Protein AF-A0A2X1KXI8-F1 (afdb_monomer_lite)

Radius of gyration: 14.68 Å; chains: 1; bounding box: 26×32×46 Å

Sequence (85 aa):
MRILNCYMANDSKGHFVTAKEAAKHNRQDVLCCVSCGCPLTLQRGNDGQPPWFEHDQMTVAEKILLRCTWLDPQRKRPVVCICRV

pLDDT: mean 77.08, std 15.26, range [33.44, 90.75]

Structure (mmCIF, N/CA/C/O backbone):
data_AF-A0A2X1KXI8-F1
#
_entry.id   AF-A0A2X1KXI8-F1
#
loop_
_atom_site.group_PDB
_atom_site.id
_atom_site.type_symbol
_atom_site.label_atom_id
_atom_site.label_alt_id
_atom_site.label_comp_id
_atom_site.label_asym_id
_atom_site.label_entity_id
_atom_site.label_seq_id
_atom_site.pdbx_PDB_ins_code
_atom_site.Cartn_x
_atom_site.Cartn_y
_atom_site.Cartn_z
_atom_site.occupancy
_atom_site.B_iso_or_equiv
_atom_site.auth_seq_id
_atom_site.auth_comp_id
_atom_site.auth_asym_id
_atom_site.auth_atom_id
_atom_site.pdbx_PDB_model_num
ATOM 1 N N . MET A 1 1 ? -15.162 8.499 2.716 1.00 68.12 1 MET A N 1
ATOM 2 C CA . MET A 1 1 ? -13.929 8.253 3.497 1.00 68.12 1 MET A CA 1
ATOM 3 C C . MET A 1 1 ? -12.750 8.376 2.541 1.00 68.12 1 MET 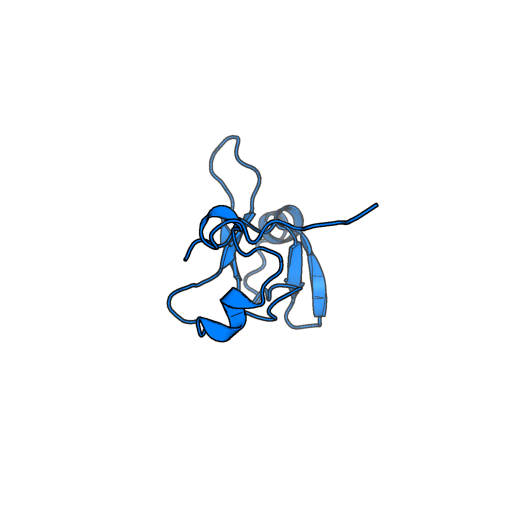A C 1
ATOM 5 O O . MET A 1 1 ? -12.962 8.124 1.367 1.00 68.12 1 MET A O 1
ATOM 9 N N . ARG A 1 2 ? -11.562 8.810 2.974 1.00 71.88 2 ARG A N 1
ATOM 10 C CA . ARG A 1 2 ? -10.359 8.768 2.127 1.00 71.88 2 ARG A CA 1
ATOM 11 C C . ARG A 1 2 ? -9.321 7.911 2.840 1.00 71.88 2 ARG A C 1
ATOM 13 O O . ARG A 1 2 ? -9.120 8.076 4.038 1.00 71.88 2 ARG A O 1
ATOM 20 N N . ILE A 1 3 ? -8.726 6.970 2.126 1.00 79.56 3 ILE A N 1
ATOM 21 C CA . ILE A 1 3 ? -7.553 6.230 2.583 1.00 79.56 3 ILE A CA 1
ATOM 22 C C . ILE A 1 3 ? -6.347 6.791 1.844 1.00 79.56 3 ILE A C 1
ATOM 24 O O . ILE A 1 3 ? -6.440 7.125 0.662 1.00 79.56 3 ILE A O 1
ATOM 28 N N . LEU A 1 4 ? -5.245 6.937 2.568 1.00 82.50 4 LEU A N 1
ATOM 29 C CA . LEU A 1 4 ? -3.975 7.380 2.025 1.00 82.50 4 LEU A CA 1
ATOM 30 C C . LEU A 1 4 ? -3.335 6.273 1.182 1.00 82.50 4 LEU A C 1
ATOM 32 O O . LEU A 1 4 ? -3.531 5.077 1.415 1.00 82.50 4 LEU A O 1
ATOM 36 N N . ASN A 1 5 ? -2.527 6.696 0.215 1.00 84.00 5 ASN A N 1
ATOM 37 C CA . ASN A 1 5 ? -1.745 5.790 -0.614 1.00 84.00 5 ASN A CA 1
ATOM 38 C C . ASN A 1 5 ? -0.772 4.991 0.254 1.00 84.00 5 ASN A C 1
ATOM 40 O O . ASN A 1 5 ? -0.104 5.539 1.134 1.00 84.00 5 ASN A O 1
ATOM 44 N N . CYS A 1 6 ? -0.684 3.695 -0.019 1.00 83.94 6 CYS A N 1
ATOM 45 C CA . CYS A 1 6 ? 0.209 2.787 0.687 1.00 83.94 6 CYS A CA 1
ATOM 46 C C . CYS A 1 6 ? 1.422 2.469 -0.170 1.00 83.94 6 CYS A C 1
ATOM 48 O O . CYS A 1 6 ? 1.334 2.415 -1.388 1.00 83.94 6 CYS A O 1
ATOM 50 N N . TYR A 1 7 ? 2.558 2.201 0.459 1.00 87.31 7 TYR A N 1
ATOM 51 C CA . TYR A 1 7 ? 3.788 1.839 -0.259 1.00 87.31 7 TYR A CA 1
ATOM 52 C C . TYR A 1 7 ? 4.266 0.424 0.072 1.00 87.31 7 TYR A C 1
ATOM 54 O O . TYR A 1 7 ? 5.284 -0.029 -0.452 1.00 87.31 7 TYR A O 1
ATOM 62 N N . MET A 1 8 ? 3.519 -0.267 0.934 1.00 89.12 8 MET A N 1
ATOM 63 C CA . MET A 1 8 ? 3.835 -1.574 1.495 1.00 89.12 8 MET A CA 1
ATOM 64 C C . MET A 1 8 ? 2.590 -2.458 1.447 1.00 89.12 8 MET A C 1
ATOM 66 O O . MET A 1 8 ? 1.492 -2.006 1.786 1.00 89.12 8 MET A O 1
ATOM 70 N N . ALA A 1 9 ? 2.774 -3.707 1.049 1.00 90.62 9 ALA A N 1
ATOM 71 C CA . ALA A 1 9 ? 1.743 -4.728 0.972 1.00 90.62 9 ALA A CA 1
ATOM 72 C C . ALA A 1 9 ? 2.352 -6.098 1.292 1.00 90.62 9 ALA A C 1
A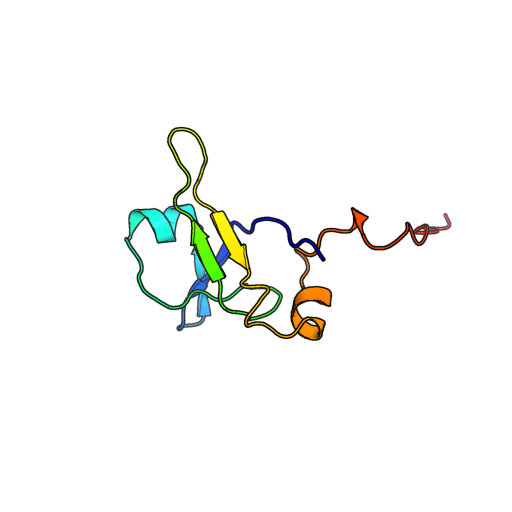TOM 74 O O . ALA A 1 9 ? 3.569 -6.258 1.279 1.00 90.62 9 ALA A O 1
ATOM 75 N N . ASN A 1 10 ? 1.505 -7.083 1.554 1.00 90.75 10 ASN A N 1
ATOM 76 C CA . ASN A 1 10 ? 1.878 -8.485 1.604 1.00 90.75 10 ASN A CA 1
ATOM 77 C C . ASN A 1 10 ? 1.440 -9.179 0.315 1.00 90.75 10 ASN A C 1
ATOM 79 O O . ASN A 1 10 ? 0.366 -8.884 -0.208 1.00 90.75 10 ASN A O 1
ATOM 83 N N . ASP A 1 11 ? 2.250 -10.103 -0.187 1.00 87.69 11 ASP A N 1
ATOM 84 C CA . ASP A 1 11 ? 1.820 -11.020 -1.241 1.00 87.69 11 ASP A CA 1
ATOM 85 C C . ASP A 1 11 ? 0.840 -12.079 -0.699 1.00 87.69 11 ASP A C 1
ATOM 87 O O . ASP A 1 11 ? 0.575 -12.173 0.505 1.00 87.69 11 ASP A O 1
ATOM 91 N N . SER A 1 12 ? 0.313 -12.913 -1.594 1.00 83.06 12 SER A N 1
ATOM 92 C CA . SER A 1 12 ? -0.567 -14.035 -1.242 1.00 83.06 12 SER A CA 1
ATOM 93 C C . SER A 1 12 ? 0.090 -15.086 -0.334 1.00 83.06 12 SER A C 1
ATOM 95 O O . SER A 1 12 ? -0.609 -15.904 0.261 1.00 83.06 12 SER A O 1
ATOM 97 N N . LYS A 1 13 ? 1.421 -15.064 -0.202 1.00 84.50 13 LYS A N 1
ATOM 98 C CA . LYS A 1 13 ? 2.218 -15.933 0.672 1.00 84.50 13 LYS A CA 1
ATOM 99 C C . LYS A 1 13 ? 2.545 -15.268 2.015 1.00 84.50 13 LYS A C 1
ATOM 101 O O . LYS A 1 13 ? 3.151 -15.909 2.868 1.00 84.50 13 LYS A O 1
ATOM 106 N N . GLY A 1 14 ? 2.142 -14.012 2.220 1.00 84.12 14 GLY A N 1
ATOM 107 C CA . GLY A 1 14 ? 2.448 -13.231 3.415 1.00 84.12 14 GLY A CA 1
ATOM 108 C C . GLY A 1 14 ? 3.841 -12.594 3.418 1.00 84.12 14 GLY A C 1
ATOM 109 O O . GLY A 1 14 ? 4.273 -12.109 4.462 1.00 84.12 14 GLY A O 1
ATOM 110 N N . HIS A 1 15 ? 4.556 -12.573 2.291 1.00 88.44 15 HIS A N 1
ATOM 111 C CA . HIS A 1 15 ? 5.810 -11.838 2.184 1.00 88.44 15 HIS A CA 1
ATOM 112 C C . HIS A 1 15 ? 5.557 -10.350 2.046 1.00 88.44 15 HIS A C 1
ATOM 114 O O . HIS A 1 15 ? 4.729 -9.912 1.250 1.00 88.44 15 HIS A O 1
ATOM 120 N N . PHE A 1 16 ? 6.362 -9.579 2.762 1.00 88.56 16 PHE A N 1
ATOM 12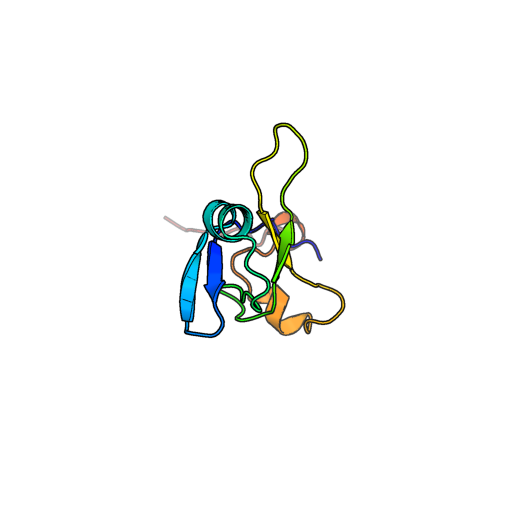1 C CA . PHE A 1 16 ? 6.375 -8.137 2.655 1.00 88.56 16 PHE A CA 1
ATOM 122 C C . PHE A 1 16 ? 6.949 -7.695 1.303 1.00 88.56 16 PHE A C 1
ATOM 124 O O . PHE A 1 16 ? 8.047 -8.097 0.918 1.00 88.56 16 PHE A O 1
ATOM 131 N N . VAL A 1 17 ? 6.205 -6.853 0.590 1.00 89.00 17 VAL A N 1
ATOM 132 C CA . VAL A 1 17 ? 6.552 -6.331 -0.732 1.00 89.00 17 VAL A CA 1
ATOM 133 C C . VAL A 1 17 ? 6.276 -4.832 -0.779 1.00 89.00 17 VAL A C 1
ATOM 135 O O . VAL A 1 17 ? 5.224 -4.342 -0.361 1.00 89.00 17 VAL A O 1
ATOM 138 N N . THR A 1 18 ? 7.216 -4.080 -1.342 1.00 90.31 18 THR A N 1
ATOM 139 C CA . THR A 1 18 ? 7.047 -2.643 -1.576 1.00 90.31 18 THR A CA 1
ATOM 140 C C . THR A 1 18 ? 6.431 -2.354 -2.946 1.00 90.31 18 THR A C 1
ATOM 142 O O . THR A 1 18 ? 6.568 -3.132 -3.893 1.00 90.31 18 THR A O 1
ATOM 145 N N . ALA A 1 19 ? 5.793 -1.191 -3.100 1.00 88.44 19 ALA A N 1
ATOM 146 C CA . ALA A 1 19 ? 5.196 -0.781 -4.377 1.00 88.44 19 ALA A CA 1
ATOM 147 C C . ALA A 1 19 ? 6.222 -0.720 -5.522 1.00 88.44 19 ALA A C 1
ATOM 149 O O . ALA A 1 19 ? 5.915 -1.071 -6.661 1.00 88.44 19 ALA A O 1
ATOM 150 N N . LYS A 1 20 ? 7.473 -0.356 -5.211 1.00 88.44 20 LYS A N 1
ATOM 151 C CA . LYS A 1 20 ? 8.583 -0.355 -6.174 1.00 88.44 20 LYS A CA 1
ATOM 152 C C . LYS A 1 20 ? 8.928 -1.760 -6.658 1.00 88.44 20 LYS A C 1
ATOM 154 O O . LYS A 1 20 ? 9.098 -1.963 -7.857 1.00 88.44 20 LYS A O 1
ATOM 159 N N . GLU A 1 21 ? 9.014 -2.729 -5.751 1.00 88.69 21 GLU A N 1
ATOM 160 C CA . GLU A 1 21 ? 9.284 -4.125 -6.112 1.00 88.69 21 GLU A CA 1
ATOM 161 C C . GLU A 1 21 ? 8.124 -4.728 -6.899 1.00 88.69 21 GLU A C 1
ATOM 163 O O . GLU A 1 21 ? 8.347 -5.368 -7.925 1.00 88.69 21 GLU A O 1
ATOM 168 N N . ALA A 1 22 ? 6.887 -4.486 -6.464 1.00 86.50 22 ALA A N 1
ATOM 169 C CA . ALA A 1 22 ? 5.700 -4.968 -7.159 1.00 86.50 22 ALA A CA 1
ATOM 170 C C . ALA A 1 22 ? 5.617 -4.421 -8.597 1.00 86.50 22 ALA A C 1
ATOM 172 O O . ALA A 1 22 ? 5.364 -5.185 -9.531 1.00 86.50 22 ALA A O 1
ATOM 173 N N . ALA A 1 23 ? 5.922 -3.131 -8.792 1.00 87.06 23 ALA A N 1
ATOM 174 C CA . ALA A 1 23 ? 5.991 -2.507 -10.113 1.00 87.06 23 ALA A CA 1
ATOM 175 C C . ALA A 1 23 ? 7.129 -3.068 -10.975 1.00 87.06 23 ALA A C 1
ATOM 177 O O . ALA A 1 23 ? 6.911 -3.368 -12.148 1.00 87.06 23 ALA A O 1
ATOM 178 N N . LYS A 1 24 ? 8.322 -3.262 -10.3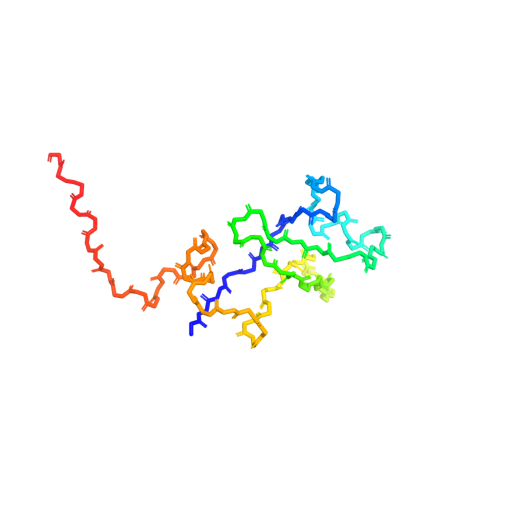98 1.00 84.88 24 LYS A N 1
ATOM 179 C CA . LYS A 1 24 ? 9.497 -3.778 -11.116 1.00 84.88 24 LYS A CA 1
ATOM 180 C C . LYS A 1 24 ? 9.316 -5.222 -11.583 1.00 84.88 24 LYS A C 1
ATOM 182 O O . LYS A 1 24 ? 9.713 -5.563 -12.691 1.00 84.88 24 LYS A O 1
ATOM 187 N N . HIS A 1 25 ? 8.727 -6.067 -10.742 1.00 81.56 25 HIS A N 1
ATOM 188 C CA . HIS A 1 25 ? 8.552 -7.490 -11.031 1.00 81.56 25 HIS A CA 1
ATOM 189 C C . HIS A 1 25 ? 7.288 -7.803 -11.839 1.00 81.56 25 HIS A C 1
ATOM 191 O O . HIS A 1 25 ? 7.020 -8.976 -12.081 1.00 81.56 25 HIS A O 1
ATOM 197 N N . ASN A 1 26 ? 6.519 -6.784 -12.257 1.00 70.62 26 ASN A N 1
ATOM 198 C CA . ASN A 1 26 ? 5.241 -6.956 -12.954 1.00 70.62 26 ASN A CA 1
ATOM 199 C C . ASN A 1 26 ? 4.340 -7.981 -12.238 1.00 70.62 26 ASN A C 1
ATOM 201 O O . ASN A 1 26 ? 3.729 -8.836 -12.880 1.00 70.62 26 ASN A O 1
ATOM 205 N N . ARG A 1 27 ? 4.317 -7.946 -10.895 1.00 69.12 27 ARG A N 1
ATOM 206 C CA . ARG A 1 27 ? 3.565 -8.936 -10.120 1.00 69.12 27 ARG A CA 1
ATOM 207 C C . ARG A 1 27 ? 2.078 -8.766 -10.410 1.00 69.12 27 ARG A C 1
ATOM 209 O O . ARG A 1 27 ? 1.521 -7.701 -10.161 1.00 69.12 27 ARG A O 1
ATOM 216 N N . GLN A 1 28 ? 1.467 -9.823 -10.935 1.00 65.81 28 GLN A N 1
ATOM 217 C CA . GLN A 1 28 ? 0.017 -9.939 -11.119 1.00 65.81 28 GLN A CA 1
ATOM 218 C C . GLN A 1 28 ? -0.672 -10.581 -9.906 1.00 65.81 28 GLN A C 1
ATOM 220 O O . GLN A 1 28 ? -1.882 -10.783 -9.920 1.00 65.81 28 GLN A O 1
ATOM 225 N N . ASP A 1 29 ? 0.095 -10.915 -8.867 1.00 75.12 29 ASP A N 1
ATOM 226 C CA . ASP A 1 29 ? -0.432 -11.519 -7.651 1.00 75.12 29 ASP A CA 1
ATOM 227 C C . ASP A 1 29 ? -1.326 -10.547 -6.875 1.00 75.12 29 ASP A C 1
ATOM 229 O O . ASP A 1 29 ? -1.122 -9.330 -6.881 1.00 75.12 29 ASP A O 1
ATOM 233 N N . VAL A 1 30 ? -2.297 -11.110 -6.155 1.00 81.00 30 VAL A N 1
ATOM 234 C CA . VAL A 1 30 ? -3.137 -10.363 -5.217 1.00 81.00 30 VAL A CA 1
ATOM 235 C C . VAL A 1 30 ? -2.259 -9.855 -4.076 1.00 81.00 30 VAL A C 1
ATOM 237 O O . VAL A 1 30 ? -1.681 -10.642 -3.325 1.00 81.00 30 VAL A O 1
ATOM 240 N N . LEU A 1 31 ? -2.164 -8.532 -3.957 1.00 88.38 31 LEU A N 1
ATOM 241 C CA . LEU A 1 31 ? -1.444 -7.855 -2.886 1.00 88.38 31 LEU A CA 1
ATOM 242 C C . LEU A 1 31 ? -2.440 -7.413 -1.823 1.00 88.38 31 LEU A C 1
ATOM 244 O O . LEU A 1 31 ? -3.473 -6.833 -2.140 1.00 88.38 31 LEU A O 1
ATOM 248 N N . CYS A 1 32 ? -2.124 -7.663 -0.561 1.00 89.56 32 CYS A N 1
ATOM 249 C CA . CYS A 1 32 ? -2.983 -7.347 0.570 1.00 89.56 32 CYS A CA 1
ATOM 250 C C . CYS A 1 32 ? -2.323 -6.293 1.453 1.00 89.56 32 CYS A C 1
ATOM 252 O O . CYS A 1 32 ? -1.124 -6.331 1.713 1.00 89.56 32 CYS A O 1
ATOM 254 N N . CYS A 1 33 ? -3.090 -5.341 1.966 1.00 87.88 33 CYS A N 1
ATOM 255 C CA . CYS A 1 33 ? -2.557 -4.365 2.905 1.00 87.88 33 CYS A CA 1
ATOM 256 C C . CYS A 1 33 ? -2.104 -5.043 4.199 1.00 87.88 33 CYS A C 1
ATOM 258 O O . CYS A 1 33 ? -2.842 -5.825 4.795 1.00 87.88 33 CYS A O 1
ATOM 260 N N . VAL A 1 34 ? -0.934 -4.649 4.697 1.00 86.75 34 VAL A N 1
ATOM 261 C CA . VAL A 1 34 ? -0.366 -5.157 5.956 1.00 86.75 34 VAL A CA 1
ATOM 262 C C . VAL A 1 34 ? -1.208 -4.826 7.196 1.00 86.75 34 VAL A C 1
ATOM 264 O O . VAL A 1 34 ? -1.083 -5.493 8.215 1.00 86.75 34 VAL A O 1
ATOM 267 N N . SER A 1 35 ? -2.055 -3.792 7.124 1.00 85.69 35 SER A N 1
ATOM 268 C CA . SER A 1 35 ? -2.860 -3.305 8.253 1.00 85.69 35 SER A CA 1
ATOM 269 C C . SER A 1 35 ? -4.296 -3.843 8.226 1.00 85.69 35 SER A C 1
ATOM 271 O O . SER A 1 35 ? -4.748 -4.431 9.203 1.00 85.69 35 SER A O 1
ATOM 273 N N . CYS A 1 36 ? -5.018 -3.677 7.110 1.00 84.31 36 CYS A N 1
ATOM 274 C CA . CYS A 1 36 ? -6.410 -4.139 6.989 1.00 84.31 36 CYS A CA 1
ATOM 275 C C . CYS A 1 36 ? -6.549 -5.571 6.445 1.00 84.31 36 CYS A C 1
ATOM 277 O O . CYS A 1 36 ? -7.647 -6.122 6.498 1.00 84.31 36 CYS A O 1
ATOM 279 N N . GLY A 1 37 ? -5.496 -6.147 5.853 1.00 84.94 37 GLY A N 1
ATOM 280 C CA . GLY A 1 37 ? -5.566 -7.425 5.133 1.00 84.94 37 GLY A CA 1
ATOM 281 C C . GLY A 1 37 ? -6.365 -7.372 3.827 1.00 84.94 37 GLY A C 1
ATOM 282 O O . GLY A 1 37 ? -6.665 -8.409 3.249 1.00 84.94 37 GLY A O 1
ATOM 283 N N . CYS A 1 38 ? -6.749 -6.181 3.372 1.00 87.38 38 CYS A N 1
ATOM 284 C CA . CYS A 1 38 ? -7.638 -6.003 2.238 1.00 87.38 38 CYS A CA 1
ATOM 285 C C . CYS A 1 38 ? -6.871 -5.909 0.905 1.00 87.38 38 CYS A C 1
ATOM 287 O O . CYS A 1 38 ? -5.723 -5.454 0.915 1.00 87.38 38 CYS A O 1
ATOM 289 N N . PRO A 1 39 ? -7.460 -6.362 -0.220 1.00 87.06 39 PRO A N 1
ATOM 290 C CA . PRO A 1 39 ? -6.788 -6.363 -1.513 1.00 87.06 39 PRO A CA 1
ATOM 291 C C . PRO A 1 39 ? -6.457 -4.939 -1.966 1.00 87.06 39 PRO A C 1
ATOM 293 O O . PRO A 1 39 ? -7.236 -4.000 -1.783 1.00 87.06 39 PRO A O 1
ATOM 296 N N . LEU A 1 40 ? -5.273 -4.795 -2.548 1.00 87.69 40 LEU A N 1
ATOM 297 C CA . LEU A 1 40 ? -4.693 -3.547 -3.007 1.00 87.69 40 LEU A CA 1
ATOM 298 C C . LEU A 1 40 ? -4.468 -3.589 -4.512 1.00 87.69 40 LEU A C 1
ATOM 300 O O . LEU A 1 40 ? -4.012 -4.589 -5.067 1.00 87.69 40 LEU A O 1
ATOM 304 N N . THR A 1 41 ? -4.709 -2.453 -5.153 1.00 87.81 41 THR A N 1
ATOM 305 C CA . THR A 1 41 ? -4.400 -2.242 -6.564 1.00 87.81 41 THR A CA 1
ATOM 306 C C . THR A 1 41 ? -3.056 -1.540 -6.678 1.00 87.81 41 THR A C 1
ATOM 308 O O . THR A 1 41 ? -2.849 -0.475 -6.094 1.00 87.81 41 THR A O 1
ATOM 311 N N . LEU A 1 42 ? -2.124 -2.130 -7.426 1.00 87.81 42 LEU A N 1
ATOM 312 C CA . LEU A 1 42 ? -0.840 -1.504 -7.718 1.00 87.81 42 LEU A CA 1
ATOM 313 C C . LEU A 1 42 ? -1.011 -0.425 -8.789 1.00 87.81 42 LEU A C 1
ATOM 315 O O . LEU A 1 42 ? -1.285 -0.722 -9.950 1.00 87.81 42 LEU A O 1
ATOM 319 N N . GLN A 1 43 ? -0.746 0.814 -8.403 1.00 87.81 43 GLN A N 1
ATOM 320 C CA . GLN A 1 43 ? -0.600 1.943 -9.303 1.00 87.81 43 GLN A CA 1
ATOM 321 C C . GLN A 1 43 ? 0.885 2.147 -9.588 1.00 87.81 43 GLN A C 1
ATOM 323 O O . GLN A 1 43 ? 1.686 2.383 -8.685 1.00 87.81 43 GLN A O 1
ATOM 328 N N . ARG A 1 44 ? 1.281 2.056 -10.860 1.00 82.44 44 ARG A N 1
ATOM 329 C CA . ARG A 1 44 ? 2.695 2.205 -11.250 1.00 82.44 44 ARG A CA 1
ATOM 330 C C . ARG A 1 44 ? 3.214 3.635 -11.126 1.00 82.44 44 ARG A C 1
ATOM 332 O O . ARG A 1 44 ? 4.424 3.833 -11.151 1.00 82.44 44 ARG A O 1
ATOM 339 N N . GLY A 1 45 ? 2.307 4.593 -10.947 1.00 75.31 45 GLY A N 1
ATOM 340 C CA . GLY A 1 45 ? 2.605 6.004 -11.125 1.00 75.31 45 GLY A CA 1
ATOM 341 C C . GLY A 1 45 ? 2.823 6.343 -12.599 1.00 75.31 45 GLY A C 1
ATOM 342 O O . GLY A 1 45 ? 3.033 5.465 -13.434 1.00 75.31 45 GLY A O 1
ATOM 343 N N . ASN A 1 46 ? 2.718 7.629 -12.916 1.00 80.50 46 ASN A N 1
ATOM 344 C CA . ASN A 1 46 ? 3.111 8.176 -14.214 1.00 80.50 46 ASN A CA 1
ATOM 345 C C . ASN A 1 46 ? 4.503 8.824 -14.093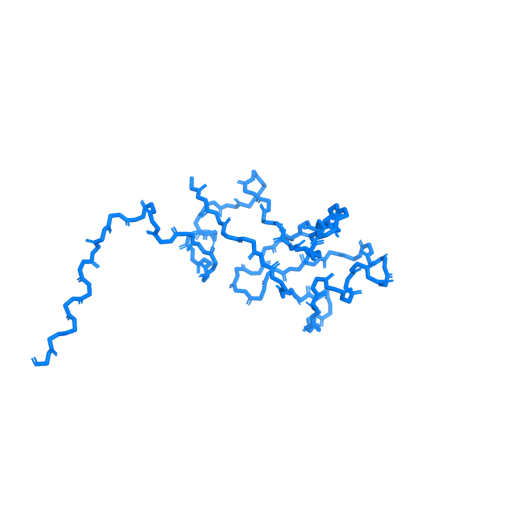 1.00 80.50 46 ASN A C 1
ATOM 347 O O . ASN A 1 46 ? 5.010 8.924 -12.974 1.00 80.50 46 ASN A O 1
ATOM 351 N N . ASP A 1 47 ? 5.105 9.285 -15.196 1.00 70.88 47 ASP A N 1
ATOM 352 C CA . ASP A 1 47 ? 6.451 9.889 -15.207 1.00 70.88 47 ASP A CA 1
ATOM 353 C C . ASP A 1 47 ? 6.682 10.870 -14.039 1.00 70.88 47 ASP A C 1
ATOM 355 O O . ASP A 1 47 ? 6.076 11.939 -13.952 1.00 70.88 47 ASP A O 1
ATOM 359 N N . GLY A 1 48 ? 7.560 10.466 -13.113 1.00 76.94 48 GLY A N 1
ATOM 360 C CA . GLY A 1 48 ? 7.955 11.232 -11.926 1.00 76.94 48 GLY A CA 1
ATOM 361 C C . GLY A 1 48 ? 7.248 10.865 -10.615 1.00 76.94 48 GLY A C 1
ATOM 362 O O . GLY A 1 48 ? 7.727 11.257 -9.551 1.00 76.94 48 GLY A O 1
ATOM 363 N N . GLN A 1 49 ? 6.160 10.091 -10.638 1.00 82.56 49 GLN A N 1
ATOM 364 C CA . GLN A 1 49 ? 5.521 9.595 -9.417 1.00 82.56 49 GLN A CA 1
ATOM 365 C C . GLN A 1 49 ? 6.015 8.180 -9.085 1.00 82.56 49 GLN A C 1
ATOM 367 O O . GLN A 1 49 ? 5.976 7.302 -9.950 1.00 82.56 49 GLN A O 1
ATOM 372 N N . PRO A 1 50 ? 6.470 7.915 -7.845 1.00 84.75 50 PRO A N 1
ATOM 373 C CA . PRO A 1 50 ? 6.812 6.557 -7.447 1.00 84.75 50 PRO A CA 1
ATOM 374 C C . PRO A 1 50 ? 5.550 5.688 -7.470 1.00 84.75 50 PRO A C 1
ATOM 376 O O . PRO A 1 50 ? 4.481 6.207 -7.184 1.00 84.75 50 PRO A O 1
ATOM 379 N N . PRO A 1 51 ? 5.641 4.380 -7.739 1.00 89.50 51 PRO A N 1
ATOM 380 C CA . PRO A 1 51 ? 4.490 3.490 -7.647 1.00 89.50 51 PRO A CA 1
ATOM 381 C C . PRO A 1 51 ? 3.909 3.469 -6.226 1.00 89.50 51 PRO A C 1
ATOM 383 O O . PRO A 1 51 ? 4.653 3.527 -5.241 1.00 89.50 51 PRO A O 1
ATOM 386 N N . TRP A 1 52 ? 2.587 3.339 -6.122 1.00 90.06 52 TRP A N 1
ATOM 387 C CA . TRP A 1 52 ? 1.853 3.213 -4.862 1.00 90.06 52 TRP A CA 1
ATOM 388 C C . TRP A 1 52 ? 0.770 2.141 -4.952 1.00 90.06 52 TRP A C 1
ATOM 390 O O . TRP A 1 52 ? 0.391 1.677 -6.022 1.00 90.06 52 TRP A O 1
ATOM 400 N N . PHE A 1 53 ? 0.259 1.748 -3.798 1.00 90.12 53 PHE A N 1
ATOM 401 C CA . PHE A 1 53 ? -0.883 0.871 -3.653 1.00 90.12 53 PHE A CA 1
ATOM 402 C C . PHE A 1 53 ? -2.113 1.670 -3.261 1.00 90.12 53 PHE A C 1
ATOM 404 O O . PHE A 1 53 ? -2.079 2.495 -2.341 1.00 90.12 53 PHE A O 1
ATOM 411 N N . GLU A 1 54 ? -3.210 1.372 -3.937 1.00 87.75 54 GLU A N 1
ATOM 412 C CA . GLU A 1 54 ? -4.514 1.951 -3.678 1.00 87.75 54 GLU A CA 1
ATOM 413 C C . GLU A 1 54 ? -5.456 0.895 -3.101 1.00 87.75 54 GLU A C 1
ATOM 415 O O . GLU A 1 54 ? -5.462 -0.262 -3.520 1.00 87.75 54 GLU A O 1
ATOM 420 N N . HIS A 1 55 ? -6.239 1.302 -2.108 1.00 86.50 55 HIS A N 1
ATOM 421 C CA . HIS A 1 55 ? -7.263 0.456 -1.515 1.00 86.50 55 HIS A CA 1
ATOM 422 C C . HIS A 1 55 ? -8.534 0.501 -2.354 1.00 86.50 55 HIS A C 1
ATOM 424 O O . HIS A 1 55 ? -9.047 1.588 -2.624 1.00 86.50 55 HIS A O 1
ATOM 430 N N . ASP A 1 56 ? -9.088 -0.665 -2.675 1.00 79.88 56 ASP A N 1
ATOM 431 C CA . ASP A 1 56 ? -10.402 -0.743 -3.303 1.00 79.88 56 ASP A CA 1
ATOM 432 C C . ASP A 1 56 ? -11.502 -0.455 -2.268 1.00 79.88 56 ASP A C 1
ATOM 434 O O . ASP A 1 56 ? -11.926 -1.314 -1.493 1.00 79.88 56 ASP A O 1
ATOM 438 N N . GLN A 1 57 ? -11.949 0.799 -2.230 1.00 73.38 57 GLN A N 1
ATOM 439 C CA . GLN A 1 57 ? -12.995 1.246 -1.311 1.00 73.38 57 GLN A CA 1
ATOM 440 C C . GLN A 1 57 ? -14.399 0.798 -1.728 1.00 73.38 57 GLN A C 1
ATOM 442 O O . GLN A 1 57 ? -15.331 0.947 -0.939 1.00 73.38 57 GLN A O 1
ATOM 447 N N . MET A 1 58 ? -14.569 0.293 -2.953 1.00 74.94 58 MET A N 1
ATOM 448 C CA . MET A 1 58 ? -15.865 -0.157 -3.452 1.00 74.94 58 MET A CA 1
ATOM 449 C C . MET A 1 58 ? -16.145 -1.601 -3.054 1.00 74.94 58 MET A C 1
ATOM 451 O O . MET A 1 58 ? -17.275 -1.923 -2.692 1.00 74.94 58 MET A O 1
ATOM 455 N N . THR A 1 59 ? -15.135 -2.470 -3.110 1.00 76.75 59 THR A N 1
ATOM 456 C CA . THR A 1 59 ? -15.315 -3.899 -2.809 1.00 76.75 59 THR A CA 1
ATOM 457 C C . THR A 1 59 ? -15.045 -4.242 -1.347 1.00 76.75 59 THR A C 1
ATOM 459 O O . THR A 1 59 ? -15.616 -5.199 -0.818 1.00 76.75 59 THR A O 1
ATOM 462 N N . VAL A 1 60 ? -14.210 -3.462 -0.654 1.00 79.88 60 VAL A N 1
ATOM 463 C CA . VAL A 1 60 ? -13.851 -3.731 0.740 1.00 79.88 60 VAL A CA 1
ATOM 464 C C . VAL A 1 60 ? -14.850 -3.080 1.693 1.00 79.88 60 VAL A C 1
ATOM 466 O O . VAL A 1 60 ? -15.162 -1.896 1.602 1.00 79.88 60 VAL A O 1
ATOM 469 N N . ALA A 1 61 ? -15.313 -3.850 2.681 1.00 81.62 61 ALA A N 1
ATOM 470 C CA . ALA A 1 61 ? -16.233 -3.354 3.697 1.00 81.62 61 ALA A CA 1
ATOM 471 C C . ALA A 1 61 ? -15.651 -2.150 4.464 1.00 81.62 61 ALA A C 1
ATOM 473 O O . ALA A 1 61 ? -14.561 -2.227 5.037 1.00 81.62 61 ALA A O 1
ATOM 474 N N . GLU A 1 62 ? -16.430 -1.072 4.576 1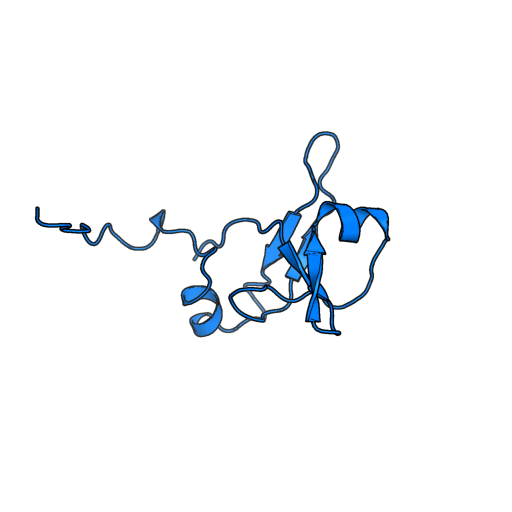.00 79.81 62 GLU A N 1
ATOM 475 C CA . GLU A 1 62 ? -16.010 0.186 5.211 1.00 79.81 62 GLU A CA 1
ATOM 476 C C . GLU A 1 62 ? -15.472 -0.014 6.640 1.00 79.81 62 GLU A C 1
ATOM 478 O O . GLU A 1 62 ? -14.475 0.588 7.026 1.00 79.81 62 GLU A O 1
ATOM 483 N N . LYS A 1 63 ? -16.052 -0.946 7.410 1.00 79.81 63 LYS A N 1
ATOM 484 C CA . LYS A 1 63 ? -15.594 -1.298 8.768 1.00 79.81 63 LYS A CA 1
ATOM 485 C C . LYS A 1 63 ? -14.134 -1.772 8.840 1.00 79.81 63 LYS A C 1
ATOM 487 O O . LYS A 1 63 ? -13.499 -1.613 9.879 1.00 79.81 63 LYS A O 1
ATOM 492 N N . ILE A 1 64 ? -13.627 -2.388 7.771 1.00 81.38 64 ILE A N 1
ATOM 493 C CA . ILE A 1 64 ? -12.249 -2.887 7.667 1.00 81.38 64 ILE A CA 1
ATOM 494 C C . ILE A 1 64 ? -11.315 -1.726 7.330 1.00 81.38 64 ILE A C 1
ATOM 496 O O . ILE A 1 64 ? -10.294 -1.526 7.983 1.00 81.38 64 ILE A O 1
ATOM 500 N N . LEU A 1 65 ? -11.724 -0.897 6.374 1.00 79.56 65 LEU A N 1
ATOM 501 C CA . LEU A 1 65 ? -10.996 0.295 5.955 1.00 79.56 65 LEU A CA 1
ATOM 502 C C . LEU A 1 65 ? -10.893 1.344 7.078 1.00 79.56 65 LEU A C 1
ATOM 504 O O . LEU A 1 65 ? -9.843 1.952 7.262 1.00 79.56 65 LEU A O 1
ATOM 508 N N . LEU A 1 66 ? -11.937 1.493 7.900 1.00 80.38 66 LEU A N 1
ATOM 509 C CA . LEU A 1 66 ? -11.955 2.377 9.074 1.00 80.38 66 LEU A CA 1
ATOM 510 C C . LEU A 1 66 ? -10.982 1.962 10.190 1.00 80.38 66 LEU A C 1
ATOM 512 O O . LEU A 1 66 ? -10.695 2.772 11.078 1.00 80.38 66 LEU A O 1
ATOM 516 N N . ARG A 1 67 ? -10.516 0.708 10.170 1.00 79.50 67 ARG A N 1
ATOM 517 C CA . ARG A 1 67 ? -9.501 0.169 11.087 1.00 79.50 67 ARG A CA 1
ATOM 518 C C . ARG A 1 67 ? -8.093 0.214 10.494 1.00 79.50 67 ARG A C 1
ATOM 520 O O . ARG A 1 67 ? -7.141 -0.082 11.207 1.00 79.50 67 ARG A O 1
ATOM 527 N N . CYS A 1 68 ? -7.960 0.567 9.215 1.00 82.88 68 CYS A N 1
ATOM 528 C CA . CYS A 1 68 ? -6.671 0.642 8.549 1.00 82.88 68 CYS A CA 1
ATOM 529 C C . CYS A 1 68 ? -5.855 1.812 9.107 1.00 82.88 68 CYS A C 1
ATOM 531 O O . CYS A 1 68 ? -6.355 2.932 9.218 1.00 82.88 68 CYS A O 1
ATOM 533 N N . THR A 1 69 ? -4.578 1.576 9.402 1.00 83.50 69 THR A N 1
ATOM 534 C CA . THR A 1 69 ? -3.643 2.616 9.862 1.00 83.50 69 THR A CA 1
ATOM 535 C C . THR A 1 69 ? -3.461 3.726 8.821 1.00 83.50 69 THR A C 1
ATOM 537 O O . THR A 1 69 ? -3.138 4.857 9.166 1.00 83.50 69 THR A O 1
ATOM 540 N N . TRP A 1 70 ? -3.711 3.417 7.547 1.00 79.94 70 TRP A N 1
ATOM 541 C CA . TRP A 1 70 ? -3.616 4.346 6.418 1.00 79.94 70 TRP A CA 1
ATOM 542 C C . TRP A 1 70 ? -4.894 5.160 6.177 1.00 79.94 70 TRP A C 1
ATOM 544 O O . TRP A 1 70 ? -4.997 5.883 5.186 1.00 79.94 70 TRP A O 1
ATOM 554 N N . LEU A 1 71 ? -5.894 5.041 7.050 1.00 80.94 71 LEU A N 1
ATOM 555 C CA . LEU A 1 71 ? -7.080 5.885 7.015 1.00 80.94 71 LEU A CA 1
ATOM 556 C C . LEU A 1 71 ? -6.692 7.355 7.223 1.00 80.94 71 LEU A C 1
ATOM 558 O O . LEU A 1 71 ? -6.026 7.675 8.204 1.00 80.94 71 LEU A O 1
ATOM 562 N N . ASP A 1 72 ? -7.151 8.249 6.341 1.00 76.31 72 ASP A N 1
ATOM 563 C CA . ASP A 1 72 ? -6.898 9.684 6.478 1.00 76.31 72 ASP A CA 1
ATOM 564 C C . ASP A 1 72 ? -7.588 10.224 7.750 1.00 76.31 72 ASP A C 1
ATOM 566 O O . ASP A 1 72 ? -8.828 10.220 7.834 1.00 76.31 72 ASP A O 1
ATOM 570 N N . PRO A 1 73 ? -6.819 10.694 8.750 1.00 65.19 73 PRO A N 1
ATOM 571 C CA . PRO A 1 73 ? -7.380 11.192 9.995 1.00 65.19 73 PRO A CA 1
ATOM 572 C C . PRO A 1 73 ? -8.192 12.479 9.803 1.00 65.19 73 PRO A C 1
ATOM 574 O O . PRO A 1 73 ? -9.062 12.747 10.627 1.00 65.19 73 PRO A O 1
ATOM 577 N N . GLN A 1 74 ? -8.008 13.241 8.715 1.00 57.84 74 GLN A N 1
ATOM 578 C CA . GLN A 1 74 ? -8.648 14.555 8.534 1.00 57.84 74 GLN A CA 1
ATOM 579 C C . GLN A 1 74 ? -10.177 14.510 8.351 1.00 57.84 74 GLN A C 1
ATOM 581 O O . GLN A 1 74 ? -10.837 15.547 8.388 1.00 57.84 74 GLN A O 1
ATOM 586 N N . ARG A 1 75 ? -10.780 13.322 8.194 1.00 50.72 75 ARG A N 1
ATOM 587 C CA . ARG A 1 75 ? -12.246 13.149 8.160 1.00 50.72 75 ARG A CA 1
ATOM 588 C C . ARG A 1 75 ? -12.864 12.654 9.463 1.00 50.72 75 ARG A C 1
ATOM 590 O O . ARG A 1 75 ? -14.091 12.667 9.579 1.00 50.72 75 ARG A O 1
ATOM 597 N N . LYS A 1 76 ? -12.060 12.266 10.454 1.00 45.78 76 LYS A N 1
ATOM 598 C CA . LYS A 1 76 ? -12.532 12.212 11.837 1.00 45.78 76 LYS A CA 1
ATOM 599 C C . LYS A 1 76 ? -12.268 13.603 12.395 1.00 45.78 76 LYS A C 1
ATOM 601 O O . LYS A 1 76 ? -11.133 14.061 12.390 1.00 45.78 76 LYS A O 1
ATOM 606 N N . ARG A 1 77 ? -13.320 14.307 12.823 1.00 35.03 77 ARG A N 1
ATOM 607 C CA . ARG A 1 77 ? -13.172 15.538 13.617 1.00 35.03 77 ARG A CA 1
ATOM 608 C C . ARG A 1 77 ? -12.039 15.337 14.634 1.00 35.03 77 ARG A C 1
ATOM 610 O O . ARG A 1 77 ? -11.944 14.222 15.155 1.00 35.03 77 ARG A O 1
ATOM 617 N N . PRO A 1 78 ? -11.216 16.357 14.927 1.00 38.31 78 PRO A N 1
ATOM 618 C CA . PRO A 1 78 ? -10.164 16.220 15.918 1.00 38.31 78 PRO A CA 1
ATOM 619 C C . PRO A 1 78 ? -10.824 15.866 17.251 1.00 38.31 78 PRO A C 1
ATOM 621 O O . PRO A 1 78 ? -11.366 16.725 17.942 1.00 38.31 78 PRO A O 1
ATOM 624 N N . VAL A 1 79 ? -10.811 14.585 17.617 1.00 44.28 79 VAL A N 1
ATOM 625 C CA . VAL A 1 79 ? -10.810 14.234 19.026 1.00 44.28 79 VAL A CA 1
ATOM 626 C C . VAL A 1 79 ? -9.421 14.625 19.474 1.00 44.28 79 VAL A C 1
ATOM 628 O O . VAL A 1 79 ? -8.428 13.988 19.142 1.00 44.28 79 VAL A O 1
ATOM 631 N N . VAL A 1 80 ? -9.374 15.802 20.084 1.00 38.91 80 VAL A N 1
ATOM 632 C CA . VAL A 1 80 ? -8.244 16.332 20.825 1.00 38.91 80 VAL A CA 1
ATOM 633 C C . VAL A 1 80 ? -7.597 15.159 21.563 1.00 38.91 80 VAL A C 1
ATOM 635 O O . VAL A 1 80 ? -8.187 14.616 22.496 1.00 38.91 80 VAL A O 1
ATOM 638 N N . CYS A 1 81 ? -6.411 14.729 21.129 1.00 34.97 81 CYS A N 1
ATOM 639 C CA . CYS A 1 81 ? -5.546 13.935 21.984 1.00 34.97 81 CYS A CA 1
ATOM 640 C C . CYS A 1 81 ? -5.107 14.871 23.108 1.00 34.97 81 CYS A C 1
ATOM 642 O O . CYS A 1 81 ? -4.087 15.547 23.017 1.00 34.97 81 CYS A O 1
ATOM 644 N N . ILE A 1 82 ? -5.921 14.934 24.159 1.00 44.78 82 ILE A N 1
ATOM 645 C CA . ILE A 1 82 ? -5.512 15.351 25.496 1.00 44.78 82 ILE A CA 1
ATOM 646 C C . ILE A 1 82 ? -4.493 14.322 26.003 1.00 44.78 82 ILE A C 1
ATOM 648 O O . ILE A 1 82 ? -4.782 13.496 26.864 1.00 44.78 82 ILE A O 1
ATOM 652 N N . CYS A 1 83 ? -3.275 14.370 25.459 1.00 33.44 83 CYS A N 1
ATOM 653 C CA . CYS A 1 83 ? -2.085 13.960 26.189 1.00 33.44 83 CYS A CA 1
ATOM 654 C C . CYS A 1 83 ? -1.859 15.024 27.261 1.00 33.44 83 CYS A C 1
ATOM 656 O O . CYS A 1 83 ? -1.153 16.008 27.069 1.00 33.44 83 CYS A O 1
ATOM 658 N N . ARG A 1 84 ? -2.579 14.833 28.365 1.00 40.66 84 ARG A N 1
ATOM 659 C CA . ARG A 1 84 ? -2.348 15.461 29.657 1.00 40.66 84 ARG A CA 1
ATOM 660 C C . ARG A 1 84 ? -0.922 15.094 30.086 1.00 40.66 84 ARG A C 1
ATOM 662 O O . ARG A 1 84 ? -0.654 13.914 30.308 1.00 40.66 84 ARG A O 1
ATOM 669 N N . VAL A 1 85 ? -0.041 16.086 30.164 1.00 50.16 85 VAL A N 1
ATOM 670 C CA . VAL A 1 85 ? 1.152 16.069 31.022 1.00 50.16 85 VAL A CA 1
ATOM 671 C C . VAL A 1 85 ? 1.007 17.244 31.966 1.00 50.16 85 VAL A C 1
ATOM 673 O O . VAL A 1 85 ? 0.683 18.341 31.457 1.00 50.16 85 VAL A O 1
#

Foldseek 3Di:
DDFAWAQWWAFPVRDIDGLQRCLVVVDPTFTAHPFLRATWDWDPDDVPDHITTDGDPPPDDVVSVVRGPRHDCPPPDPPDPPPPD

Secondary structure (DSSP, 8-state):
--BPPBSEEE-TTS-EEEHHHHHHTT--SPEE-TTT--EEEEE--STTPPPEEEE-TTTS-HHHHTT-TTB-GGGS---------

Organism: Escherichia coli (NCBI:txid562)

InterPro domains:
  IPR057150 Domain of unknown function DUF7828 [PF25165] (4-77)